Protein AF-A0AAE3MFM8-F1 (afdb_monomer_lite)

pLDDT: mean 86.29, std 10.76, range [49.69, 96.88]

Radius of gyration: 18.83 Å; chains: 1; bounding box: 51×39×36 Å

Foldseek 3Di:
DDDDDDDDDDDPVQADPVRHRDPVCVVVVVVVRVCVSCVVVVHHPDFDADPPPRDTDDDDPVRVVVVVVVVVVVVVPD

Structure (mmCIF, N/CA/C/O backbone):
data_AF-A0AAE3MFM8-F1
#
_entry.id   AF-A0AAE3MFM8-F1
#
loop_
_atom_site.group_PDB
_atom_site.id
_atom_site.type_symbol
_atom_site.label_atom_id
_atom_site.label_alt_id
_atom_site.label_comp_id
_atom_site.label_asym_id
_atom_site.label_entity_id
_atom_site.label_seq_id
_atom_site.pdbx_PDB_ins_code
_atom_site.Cartn_x
_atom_site.Cartn_y
_atom_site.Cartn_z
_atom_site.occupancy
_atom_site.B_iso_or_equiv
_atom_site.auth_seq_id
_atom_site.auth_comp_id
_atom_site.auth_asym_id
_atom_site.auth_atom_id
_atom_site.pdbx_PDB_model_num
ATOM 1 N N . MET A 1 1 ? 10.610 -15.529 14.007 1.00 84.06 1 MET A N 1
ATOM 2 C CA . MET A 1 1 ? 9.698 -15.021 12.960 1.00 84.06 1 MET A CA 1
ATOM 3 C C . MET A 1 1 ? 9.868 -13.516 12.910 1.00 84.06 1 MET A C 1
ATOM 5 O O . MET A 1 1 ? 9.912 -12.922 13.977 1.00 84.06 1 MET A O 1
ATOM 9 N N . ILE A 1 2 ? 10.040 -12.922 11.728 1.00 90.25 2 ILE A N 1
ATOM 10 C CA . ILE A 1 2 ? 10.151 -11.462 11.604 1.00 90.25 2 ILE A CA 1
ATOM 11 C C . ILE A 1 2 ? 8.742 -10.875 11.524 1.00 90.25 2 ILE A C 1
ATOM 13 O O . ILE A 1 2 ? 7.888 -11.432 10.835 1.00 90.25 2 ILE A O 1
ATOM 17 N N . THR A 1 3 ? 8.501 -9.789 12.250 1.00 93.88 3 THR A N 1
ATOM 18 C CA . THR A 1 3 ? 7.181 -9.174 12.417 1.00 93.88 3 THR A CA 1
ATOM 19 C C . THR A 1 3 ? 7.292 -7.663 12.343 1.00 93.88 3 THR A C 1
ATOM 21 O O . THR A 1 3 ? 8.267 -7.097 12.834 1.00 93.88 3 THR A O 1
ATOM 24 N N . ASP A 1 4 ? 6.277 -7.023 11.777 1.00 94.00 4 ASP A N 1
ATOM 25 C CA . ASP A 1 4 ? 6.134 -5.573 11.761 1.00 94.00 4 ASP A CA 1
ATOM 26 C C . ASP A 1 4 ? 4.651 -5.197 11.800 1.00 94.00 4 ASP A C 1
ATOM 28 O O . ASP A 1 4 ? 3.794 -6.008 11.439 1.00 94.00 4 ASP A O 1
ATOM 32 N N . GLU A 1 5 ? 4.359 -3.977 12.241 1.00 94.50 5 GLU A N 1
ATOM 33 C CA . GLU A 1 5 ? 3.001 -3.455 12.351 1.00 94.50 5 GLU A CA 1
ATOM 34 C C . GLU A 1 5 ? 2.890 -2.099 11.651 1.00 94.50 5 GLU A C 1
ATOM 36 O O . GLU A 1 5 ? 3.778 -1.244 11.747 1.00 94.50 5 GLU A O 1
ATOM 41 N N . ILE A 1 6 ? 1.772 -1.902 10.951 1.00 95.19 6 ILE A N 1
ATOM 42 C CA . ILE A 1 6 ? 1.426 -0.633 10.322 1.00 95.19 6 ILE A CA 1
ATOM 43 C C . ILE A 1 6 ? 0.013 -0.220 10.719 1.00 95.19 6 ILE A C 1
ATOM 45 O O . ILE A 1 6 ? -0.901 -1.040 10.785 1.00 95.19 6 ILE A O 1
ATOM 49 N N . GLN A 1 7 ? -0.168 1.074 10.961 1.00 95.69 7 GLN A N 1
ATOM 50 C CA . GLN A 1 7 ? -1.468 1.657 11.266 1.00 95.69 7 GLN A CA 1
ATOM 51 C C . GLN A 1 7 ? -2.062 2.239 9.982 1.00 95.69 7 GLN A C 1
ATOM 53 O O . GLN A 1 7 ? -1.479 3.134 9.368 1.00 95.69 7 GLN A O 1
ATOM 58 N N . LEU A 1 8 ? -3.218 1.718 9.567 1.00 93.38 8 LEU A N 1
ATOM 59 C CA . LEU A 1 8 ? -3.925 2.144 8.360 1.00 93.38 8 LEU A CA 1
ATOM 60 C C . LEU A 1 8 ? -5.294 2.714 8.715 1.00 93.38 8 LEU A C 1
ATOM 62 O O . LEU A 1 8 ? -6.047 2.135 9.495 1.00 93.38 8 LEU A O 1
ATOM 66 N N . ARG A 1 9 ? -5.631 3.841 8.088 1.00 94.56 9 ARG A N 1
ATOM 67 C CA . ARG A 1 9 ? -6.958 4.447 8.175 1.00 94.56 9 ARG A CA 1
ATOM 68 C C . ARG A 1 9 ? -7.721 4.187 6.872 1.00 94.56 9 ARG A C 1
ATOM 70 O O . ARG A 1 9 ? -7.296 4.716 5.843 1.00 94.56 9 ARG A O 1
ATOM 77 N N . PRO A 1 10 ? -8.845 3.449 6.907 1.00 93.69 10 PRO A N 1
ATOM 78 C CA . PRO A 1 10 ? -9.687 3.262 5.734 1.00 93.69 10 PRO A CA 1
ATOM 79 C C . PRO A 1 10 ? -10.213 4.593 5.196 1.00 93.69 10 PRO A C 1
ATOM 81 O O . PRO A 1 10 ? -10.567 5.500 5.961 1.00 93.69 10 PRO A O 1
ATOM 84 N N . ARG A 1 11 ? -10.274 4.714 3.871 1.00 94.00 11 ARG A N 1
ATOM 85 C CA . ARG A 1 11 ? -10.888 5.864 3.195 1.00 94.00 11 ARG A CA 1
ATOM 86 C C . ARG A 1 11 ? -12.373 5.623 2.963 1.00 94.00 11 ARG A C 1
ATOM 88 O O . ARG A 1 11 ? -12.812 4.490 2.826 1.00 94.00 11 ARG A O 1
ATOM 95 N N . TYR A 1 12 ? -13.135 6.708 2.821 1.00 93.25 12 TYR A N 1
ATOM 96 C CA . TYR A 1 12 ? -14.576 6.633 2.558 1.00 93.25 12 TYR A CA 1
ATOM 97 C C . TYR A 1 12 ? -14.913 5.784 1.318 1.00 93.25 12 TYR A C 1
ATOM 99 O O . TYR A 1 12 ? -15.820 4.967 1.367 1.00 93.25 12 TYR A O 1
ATOM 107 N N . GLY A 1 13 ? -14.133 5.904 0.237 1.00 94.19 13 GLY A N 1
ATOM 108 C CA . GLY A 1 13 ? -14.343 5.122 -0.990 1.00 94.19 13 GLY A CA 1
ATOM 109 C C . GLY A 1 13 ? -13.976 3.635 -0.898 1.00 94.19 13 GLY A C 1
ATOM 110 O O . GLY A 1 13 ? -14.168 2.908 -1.864 1.00 94.19 13 GLY A O 1
ATOM 111 N N . GLU A 1 14 ? -13.425 3.178 0.227 1.00 95.94 14 GLU A N 1
ATOM 112 C CA . GLU A 1 14 ? -13.075 1.767 0.452 1.00 95.94 14 GLU A CA 1
ATOM 113 C C . GLU A 1 14 ? -14.186 1.004 1.185 1.00 95.94 14 GLU A C 1
ATOM 115 O O . GLU A 1 14 ? -14.091 -0.215 1.358 1.00 95.94 14 GLU A O 1
ATOM 120 N N . VAL A 1 15 ? -15.220 1.729 1.616 1.00 95.38 15 VAL A N 1
ATOM 121 C CA . VAL A 1 15 ? -16.365 1.228 2.369 1.00 95.38 15 VAL A CA 1
ATOM 122 C C . VAL A 1 15 ? -17.519 0.950 1.405 1.00 95.38 15 VAL A C 1
ATOM 124 O O . VAL A 1 15 ? -17.787 1.745 0.504 1.00 95.38 15 VAL A O 1
ATOM 127 N N . ASP A 1 16 ? -18.185 -0.190 1.570 1.00 94.12 16 ASP A N 1
ATOM 128 C CA . ASP A 1 16 ? -19.358 -0.559 0.781 1.00 94.12 16 ASP A CA 1
ATOM 129 C C . ASP A 1 16 ? -20.661 0.030 1.355 1.00 94.12 16 ASP A C 1
ATOM 131 O O . ASP A 1 16 ? -20.681 0.729 2.370 1.00 94.12 16 ASP A O 1
ATOM 135 N N . GLN A 1 17 ? -21.789 -0.255 0.700 1.00 93.69 17 GLN A N 1
ATOM 136 C CA . GLN A 1 17 ? -23.105 0.207 1.155 1.00 93.69 17 GLN A CA 1
ATOM 137 C C . GLN A 1 17 ? -23.504 -0.340 2.536 1.00 93.69 17 GLN A C 1
ATOM 139 O O . GLN A 1 17 ? -24.404 0.214 3.164 1.00 93.69 17 GLN A O 1
ATOM 144 N N . MET A 1 18 ? -22.853 -1.402 3.022 1.00 94.19 18 MET A N 1
ATOM 145 C CA . MET A 1 18 ? -23.115 -1.989 4.336 1.00 94.19 18 MET A CA 1
ATOM 146 C C . MET A 1 18 ? -22.378 -1.243 5.458 1.00 94.19 18 MET A C 1
ATOM 148 O O . MET A 1 18 ? -22.632 -1.516 6.630 1.00 94.19 18 MET A O 1
ATOM 152 N N . GLY A 1 19 ? -21.490 -0.298 5.126 1.00 91.88 19 GLY A N 1
ATOM 153 C CA . GLY A 1 19 ? -20.714 0.466 6.104 1.00 91.88 19 GLY A CA 1
ATOM 154 C C . GLY A 1 19 ? -19.444 -0.245 6.576 1.00 91.88 19 GLY A C 1
ATOM 155 O O . GLY A 1 19 ? -18.817 0.206 7.536 1.00 91.88 19 GLY A O 1
ATOM 156 N N . TYR A 1 20 ? -19.041 -1.325 5.900 1.00 94.75 20 TYR A N 1
ATOM 157 C CA . TYR A 1 20 ? -17.801 -2.051 6.169 1.00 94.75 20 TYR A CA 1
ATOM 158 C C . TYR A 1 20 ? -16.800 -1.855 5.037 1.00 94.75 20 TYR A C 1
ATOM 160 O O . TYR A 1 20 ? -17.159 -1.521 3.910 1.00 94.75 20 TYR A O 1
ATOM 168 N N . VAL A 1 21 ? -15.517 -2.075 5.327 1.00 96.50 21 VAL A N 1
ATOM 169 C CA . VAL A 1 21 ? -14.504 -2.103 4.270 1.00 96.50 21 VAL A CA 1
ATOM 170 C C . VAL A 1 21 ? -14.813 -3.263 3.330 1.00 96.50 21 VAL A C 1
ATOM 172 O O . VAL A 1 21 ? -14.944 -4.407 3.766 1.00 96.50 21 VAL A O 1
ATOM 175 N N . TYR A 1 22 ? -14.892 -2.969 2.034 1.00 96.88 22 TYR A N 1
ATOM 176 C CA . TYR A 1 22 ? -15.150 -3.986 1.027 1.00 96.88 22 TYR A CA 1
ATOM 177 C C . TYR A 1 22 ? -14.041 -5.047 1.032 1.00 96.88 22 TYR A C 1
ATOM 179 O O . TYR A 1 22 ? -12.852 -4.722 1.023 1.00 96.88 22 TYR A O 1
ATOM 187 N N . HIS A 1 23 ? -14.418 -6.327 1.013 1.00 95.19 23 HIS A N 1
ATOM 188 C CA . HIS A 1 23 ? -13.502 -7.455 1.228 1.00 95.19 23 HIS A CA 1
ATOM 189 C C . HIS A 1 23 ? -12.263 -7.453 0.310 1.00 95.19 23 HIS A C 1
ATOM 191 O O . HIS A 1 23 ? -11.175 -7.826 0.745 1.00 95.19 23 HIS A O 1
ATOM 197 N N . ALA A 1 24 ? -12.386 -6.983 -0.936 1.00 95.00 24 ALA A N 1
ATOM 198 C CA . ALA A 1 24 ? -11.254 -6.924 -1.862 1.00 95.00 24 ALA A CA 1
ATOM 199 C C . ALA A 1 24 ? -10.150 -5.944 -1.413 1.00 95.00 24 ALA A C 1
ATOM 201 O O . ALA A 1 24 ? -8.980 -6.142 -1.742 1.00 95.00 24 ALA A O 1
ATOM 202 N N . ASN A 1 25 ? -10.487 -4.923 -0.618 1.00 95.50 25 ASN A N 1
ATOM 203 C CA . ASN A 1 25 ? -9.527 -3.916 -0.160 1.00 95.50 25 ASN A CA 1
ATOM 204 C C . ASN A 1 25 ? -8.548 -4.460 0.891 1.00 95.50 25 ASN A C 1
ATOM 206 O O . ASN A 1 25 ? -7.435 -3.949 1.009 1.00 95.50 25 ASN A O 1
ATOM 210 N N . TYR A 1 26 ? -8.894 -5.546 1.590 1.00 95.75 26 TYR A N 1
ATOM 211 C CA . TYR A 1 26 ? -7.988 -6.180 2.552 1.00 95.75 26 TYR A CA 1
ATOM 212 C C . TYR A 1 26 ? -6.717 -6.724 1.889 1.00 95.75 26 TYR A C 1
ATOM 214 O O . TYR A 1 26 ? -5.639 -6.639 2.475 1.00 95.75 26 TYR A O 1
ATOM 222 N N . VAL A 1 27 ? -6.802 -7.209 0.644 1.00 96.19 27 VAL A N 1
ATOM 223 C CA . VAL A 1 27 ? -5.625 -7.673 -0.114 1.00 96.19 27 VAL A CA 1
ATOM 224 C C . VAL A 1 27 ? -4.639 -6.524 -0.334 1.00 96.19 27 VAL A C 1
ATOM 226 O O . VAL A 1 27 ? -3.431 -6.693 -0.148 1.00 96.19 27 VAL A O 1
ATOM 229 N N . SER A 1 28 ? -5.150 -5.336 -0.658 1.00 95.50 28 SER A N 1
ATOM 230 C CA . SER A 1 28 ? -4.343 -4.126 -0.821 1.00 95.50 28 SER A CA 1
ATOM 231 C C . SER A 1 28 ? -3.670 -3.710 0.488 1.00 95.50 28 SER A C 1
ATOM 233 O O . SER A 1 28 ? -2.493 -3.352 0.482 1.00 95.50 28 SER A O 1
ATOM 235 N N . TYR A 1 29 ? -4.369 -3.816 1.622 1.00 96.44 29 TYR A N 1
ATOM 236 C CA . TYR A 1 29 ? -3.787 -3.527 2.937 1.00 96.44 29 TYR A CA 1
ATOM 237 C C . TYR A 1 29 ? -2.672 -4.513 3.306 1.00 96.44 29 TYR A C 1
ATOM 239 O O . TYR A 1 29 ? -1.607 -4.092 3.758 1.00 96.44 29 TYR A O 1
ATOM 247 N N . CYS A 1 30 ? -2.858 -5.812 3.046 1.00 95.06 30 CYS A N 1
ATOM 248 C CA . CYS A 1 30 ? -1.802 -6.811 3.234 1.00 95.06 30 CYS A CA 1
ATOM 249 C C . CYS A 1 30 ? -0.586 -6.528 2.343 1.00 95.06 30 CYS A C 1
ATOM 251 O O . CYS A 1 30 ? 0.556 -6.644 2.791 1.00 95.06 30 CYS A O 1
ATOM 253 N N . HIS A 1 31 ? -0.818 -6.126 1.092 1.00 94.31 31 HIS A N 1
ATOM 254 C CA . HIS A 1 31 ? 0.260 -5.745 0.187 1.00 94.31 31 HIS A CA 1
ATOM 255 C C . HIS A 1 31 ? 1.034 -4.529 0.715 1.00 94.31 31 HIS A C 1
ATOM 257 O O . HIS A 1 31 ? 2.264 -4.541 0.710 1.00 94.31 31 HIS A O 1
ATOM 263 N N . GLN A 1 32 ? 0.332 -3.514 1.224 1.00 94.62 32 GLN A N 1
ATOM 264 C CA . GLN A 1 32 ? 0.946 -2.327 1.816 1.00 94.62 32 GLN A CA 1
ATOM 265 C C . GLN A 1 32 ? 1.779 -2.668 3.061 1.00 94.62 32 GLN A C 1
ATOM 267 O O . GLN A 1 32 ? 2.932 -2.249 3.143 1.00 94.62 32 GLN A O 1
ATOM 272 N N . ALA A 1 33 ? 1.253 -3.491 3.974 1.00 94.94 33 ALA A N 1
ATOM 273 C CA . ALA A 1 33 ? 1.988 -3.970 5.150 1.00 94.94 33 ALA A CA 1
ATOM 274 C C . ALA A 1 33 ? 3.269 -4.720 4.766 1.00 94.94 33 ALA A C 1
ATOM 276 O O . ALA A 1 33 ? 4.336 -4.471 5.323 1.00 94.94 33 ALA A O 1
ATOM 277 N N . ARG A 1 34 ? 3.191 -5.589 3.752 1.00 93.25 34 ARG A N 1
ATOM 278 C CA . ARG A 1 34 ? 4.360 -6.294 3.220 1.00 93.25 34 ARG A CA 1
ATOM 279 C C . ARG A 1 34 ? 5.393 -5.330 2.636 1.00 93.25 34 ARG A C 1
ATOM 281 O O . ARG A 1 34 ? 6.582 -5.499 2.883 1.00 93.25 34 ARG A O 1
ATOM 288 N N . SER A 1 35 ? 4.968 -4.345 1.846 1.00 92.88 35 SER A N 1
ATOM 289 C CA . SER A 1 35 ? 5.880 -3.364 1.250 1.00 92.88 35 SER A CA 1
ATOM 290 C C . SER A 1 35 ? 6.606 -2.531 2.306 1.00 92.88 35 SER A C 1
ATOM 292 O O . SER A 1 35 ? 7.800 -2.281 2.155 1.00 92.88 35 SER A O 1
ATOM 294 N N . GLU A 1 36 ? 5.923 -2.143 3.382 1.00 93.75 36 GLU A N 1
ATOM 295 C CA . GLU A 1 36 ? 6.536 -1.402 4.489 1.00 93.75 36 GLU A CA 1
ATOM 296 C C . GLU A 1 36 ? 7.498 -2.272 5.310 1.00 93.75 36 GLU A C 1
ATOM 298 O O . GLU A 1 36 ? 8.600 -1.824 5.629 1.00 93.75 36 GLU A O 1
ATOM 303 N N . LEU A 1 37 ? 7.163 -3.546 5.544 1.00 93.38 37 LEU A N 1
ATOM 304 C CA . LEU A 1 37 ? 8.084 -4.515 6.145 1.00 93.38 37 LEU A CA 1
ATOM 305 C C . LEU A 1 37 ? 9.380 -4.641 5.324 1.00 93.38 37 LEU A C 1
ATOM 307 O O . LEU A 1 37 ? 10.476 -4.549 5.877 1.00 93.38 37 LEU A O 1
ATOM 311 N N . LEU A 1 38 ? 9.265 -4.810 4.001 1.00 90.94 38 LEU A N 1
ATOM 312 C CA . LEU A 1 38 ? 10.422 -4.909 3.101 1.00 90.94 38 LEU A CA 1
ATOM 313 C C . LEU A 1 38 ? 11.264 -3.627 3.114 1.00 90.94 38 LEU A C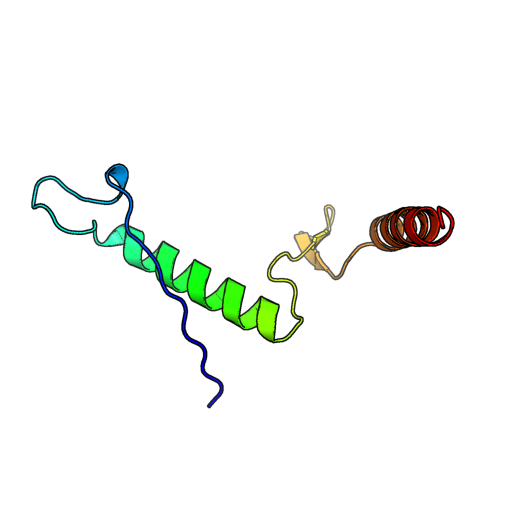 1
ATOM 315 O O . LEU A 1 38 ? 12.488 -3.702 3.202 1.00 90.94 38 LEU A O 1
ATOM 319 N N . ARG A 1 39 ? 10.619 -2.454 3.121 1.00 88.31 39 ARG A N 1
ATOM 320 C CA . ARG A 1 39 ? 11.309 -1.163 3.245 1.00 88.31 39 ARG A CA 1
ATOM 321 C C . ARG A 1 39 ? 12.095 -1.045 4.545 1.00 88.31 39 ARG A C 1
ATOM 323 O O . ARG A 1 39 ? 13.244 -0.616 4.504 1.00 88.31 39 ARG A O 1
ATOM 330 N N . LYS A 1 40 ? 11.525 -1.461 5.681 1.00 90.25 40 LYS A N 1
ATOM 331 C CA . LYS A 1 40 ? 12.234 -1.475 6.975 1.00 90.25 40 LYS A CA 1
ATOM 332 C C . LYS A 1 40 ? 13.420 -2.440 6.986 1.00 90.25 40 LYS A C 1
ATOM 334 O O . LYS A 1 40 ? 14.397 -2.190 7.681 1.00 90.25 40 LYS A O 1
ATOM 339 N N . MET A 1 41 ? 13.363 -3.506 6.189 1.00 89.75 41 MET A N 1
ATOM 340 C CA . MET A 1 41 ? 14.491 -4.418 5.969 1.00 89.75 41 MET A CA 1
ATOM 341 C C . MET A 1 41 ? 15.549 -3.870 4.996 1.00 89.75 41 MET A C 1
ATOM 343 O O . MET A 1 41 ? 16.556 -4.536 4.774 1.00 89.75 41 MET A O 1
ATOM 347 N N . GLY A 1 42 ? 15.338 -2.695 4.394 1.00 86.00 42 GLY A N 1
ATOM 348 C CA . GLY A 1 42 ? 16.224 -2.135 3.370 1.00 86.00 42 GLY A CA 1
ATOM 349 C C . GLY A 1 42 ? 16.066 -2.778 1.987 1.00 86.00 42 GLY A C 1
ATOM 350 O O . GLY A 1 42 ? 16.889 -2.546 1.106 1.00 86.00 42 GLY A O 1
ATOM 351 N N . ILE A 1 43 ? 15.017 -3.575 1.774 1.00 82.81 43 ILE A N 1
ATOM 352 C CA . ILE A 1 43 ? 14.718 -4.210 0.489 1.00 82.81 43 ILE A CA 1
ATOM 353 C C . ILE A 1 43 ? 13.735 -3.314 -0.265 1.00 82.81 43 ILE A C 1
ATOM 355 O O . ILE A 1 43 ? 12.632 -3.034 0.210 1.00 82.81 43 ILE A O 1
ATOM 359 N N . SER A 1 44 ? 14.112 -2.876 -1.467 1.00 79.19 44 SER A N 1
ATOM 360 C CA . SER A 1 44 ? 13.182 -2.158 -2.340 1.00 79.19 44 SER A CA 1
ATOM 361 C C . SER A 1 44 ? 12.054 -3.102 -2.783 1.00 79.19 44 SER A C 1
ATOM 363 O O . SER A 1 44 ? 12.339 -4.139 -3.382 1.00 79.19 44 SER A O 1
ATOM 365 N N . PRO A 1 45 ? 10.770 -2.763 -2.548 1.00 69.06 45 PRO A N 1
ATOM 366 C CA . PRO A 1 45 ? 9.655 -3.524 -3.108 1.00 69.06 45 PRO A CA 1
ATOM 367 C C . PRO A 1 45 ? 9.507 -3.291 -4.619 1.00 69.06 45 PRO A C 1
ATOM 369 O O . PRO A 1 45 ? 8.816 -4.052 -5.292 1.00 69.06 45 PRO A O 1
ATOM 372 N N . VAL A 1 46 ? 10.122 -2.225 -5.145 1.00 76.62 46 VAL A N 1
ATOM 373 C CA . VAL A 1 46 ? 10.186 -1.956 -6.578 1.00 76.62 46 VAL A CA 1
ATOM 374 C C . VAL A 1 46 ? 11.334 -2.767 -7.147 1.00 76.62 46 VAL A C 1
ATOM 376 O O . VAL A 1 46 ? 12.485 -2.602 -6.737 1.00 76.62 46 VAL A O 1
ATOM 379 N N . VAL A 1 47 ? 10.989 -3.632 -8.089 1.00 75.62 47 VAL A N 1
ATOM 380 C CA . VAL A 1 47 ? 11.923 -4.468 -8.829 1.00 75.62 47 VAL A CA 1
ATOM 381 C C . VAL A 1 47 ? 11.962 -3.937 -10.253 1.00 75.62 47 VAL A C 1
ATOM 383 O O . VAL A 1 47 ? 10.911 -3.717 -10.859 1.00 75.62 47 VAL A O 1
ATOM 386 N N . PHE A 1 48 ? 13.161 -3.692 -10.771 1.00 80.62 48 PHE A N 1
ATOM 387 C CA . PHE A 1 48 ? 13.316 -3.339 -12.174 1.00 80.62 48 PHE A CA 1
ATOM 388 C C . PHE A 1 48 ? 13.119 -4.588 -13.020 1.00 80.62 48 PHE A C 1
ATOM 390 O O . PHE A 1 48 ? 13.350 -5.706 -12.565 1.00 80.62 48 PHE A O 1
ATOM 397 N N . VAL A 1 49 ? 12.660 -4.406 -14.250 1.00 81.94 49 VAL A N 1
ATOM 398 C CA . VAL A 1 49 ? 12.397 -5.513 -15.165 1.00 81.94 49 VAL A CA 1
ATOM 399 C C . VAL A 1 49 ? 13.141 -5.247 -16.460 1.00 81.94 49 VAL A C 1
ATOM 401 O O . VAL A 1 49 ? 13.051 -4.149 -17.009 1.00 81.94 49 VAL A O 1
ATOM 404 N N . ASP A 1 50 ? 13.864 -6.253 -16.946 1.00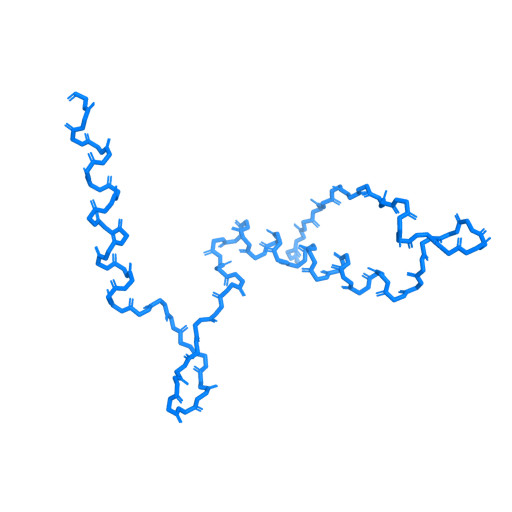 82.81 50 ASP A N 1
ATOM 405 C CA . ASP A 1 50 ? 14.545 -6.163 -18.234 1.00 82.81 50 ASP A CA 1
ATOM 406 C C . ASP A 1 50 ? 13.510 -6.099 -19.361 1.00 82.81 50 ASP A C 1
ATOM 408 O O . ASP A 1 50 ? 12.652 -6.975 -19.479 1.00 82.81 50 ASP A O 1
ATOM 412 N N . SER A 1 51 ? 13.618 -5.098 -20.236 1.00 83.62 51 SER A N 1
ATOM 413 C CA . SER A 1 51 ? 12.728 -4.957 -21.390 1.00 83.62 51 SER A CA 1
ATOM 414 C C . SER A 1 51 ? 12.821 -6.139 -22.355 1.00 83.62 51 SER A C 1
ATOM 416 O O . SER A 1 51 ? 11.863 -6.394 -23.085 1.00 83.62 51 SER A O 1
ATOM 418 N N . LYS A 1 52 ? 13.968 -6.828 -22.417 1.00 87.12 52 LYS A N 1
ATOM 419 C CA . LYS A 1 52 ? 14.184 -7.910 -23.382 1.00 87.12 52 LYS A CA 1
ATOM 420 C C . LYS A 1 52 ? 13.646 -9.246 -22.879 1.00 87.12 52 LYS A C 1
ATOM 422 O O . LYS A 1 52 ? 12.955 -9.937 -23.622 1.00 87.12 52 LYS A O 1
ATOM 427 N N . ASN A 1 53 ? 13.965 -9.608 -21.637 1.00 86.69 53 ASN A N 1
ATOM 428 C CA . ASN A 1 53 ? 13.658 -10.934 -21.090 1.00 86.69 53 ASN A CA 1
ATOM 429 C C . ASN A 1 53 ? 12.560 -10.927 -20.017 1.00 86.69 53 ASN A C 1
ATOM 431 O O . ASN A 1 53 ? 12.175 -11.994 -19.547 1.00 86.69 53 ASN A O 1
ATOM 435 N N . TRP A 1 54 ? 12.048 -9.754 -19.626 1.00 82.25 54 TRP A N 1
ATOM 436 C CA . TRP A 1 54 ? 11.059 -9.583 -18.552 1.00 82.25 54 TRP A CA 1
ATOM 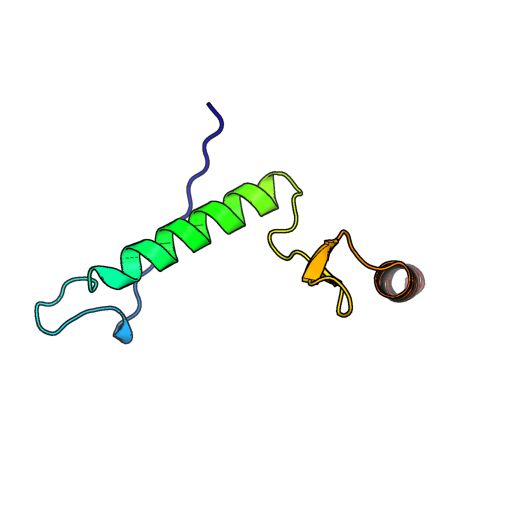437 C C . TRP A 1 54 ? 11.497 -10.161 -17.200 1.00 82.25 54 TRP A C 1
ATOM 439 O O . TRP A 1 54 ? 10.672 -10.482 -16.343 1.00 82.25 54 TRP A O 1
ATOM 449 N N . TYR A 1 55 ? 12.808 -10.295 -16.994 1.00 86.25 55 TYR A N 1
ATOM 450 C CA . TYR A 1 55 ? 13.367 -10.823 -15.758 1.00 86.25 55 TYR A CA 1
ATOM 451 C C . TYR A 1 55 ? 13.549 -9.718 -14.721 1.00 86.25 55 TYR A C 1
ATOM 453 O O . TYR A 1 55 ? 13.935 -8.602 -15.083 1.00 86.25 55 TYR A O 1
ATOM 461 N N . PRO A 1 56 ? 13.279 -10.019 -13.438 1.00 81.00 56 PRO A N 1
ATOM 462 C CA . PRO A 1 56 ? 13.538 -9.087 -12.359 1.00 81.00 56 PRO A CA 1
ATOM 463 C C . PRO A 1 56 ? 15.041 -8.829 -12.262 1.00 81.00 56 PRO A C 1
ATOM 465 O O . PRO A 1 56 ? 15.844 -9.760 -12.229 1.00 81.00 56 PRO A O 1
ATOM 468 N N . MET A 1 57 ? 15.411 -7.560 -12.204 1.00 84.31 57 MET A N 1
ATOM 469 C CA . MET A 1 57 ? 16.786 -7.101 -12.100 1.00 84.31 57 MET A CA 1
ATOM 470 C C . MET A 1 57 ? 16.921 -6.056 -10.993 1.00 84.31 57 MET A C 1
ATOM 472 O O . MET A 1 57 ? 15.941 -5.445 -10.551 1.00 84.31 57 MET A O 1
ATOM 476 N N . GLY A 1 58 ? 18.157 -5.899 -10.520 1.00 77.94 58 GLY A N 1
ATOM 477 C CA . GLY A 1 58 ? 18.532 -4.816 -9.617 1.00 77.94 58 GLY A CA 1
ATOM 478 C C . GLY A 1 58 ? 18.400 -3.450 -10.288 1.00 77.94 58 GLY A C 1
ATOM 479 O O . GLY A 1 58 ? 17.999 -3.343 -11.449 1.00 77.94 58 GLY A O 1
ATOM 480 N N . VAL A 1 59 ? 18.728 -2.398 -9.541 1.00 82.06 59 VAL A N 1
ATOM 481 C CA . VAL A 1 59 ? 18.764 -1.040 -10.089 1.00 82.06 59 VAL A CA 1
ATOM 482 C C . VAL A 1 59 ? 19.733 -1.021 -11.281 1.00 82.06 59 VAL A C 1
ATOM 484 O O . VAL A 1 59 ? 20.852 -1.502 -11.141 1.00 82.06 59 VAL A O 1
ATOM 487 N N . PRO A 1 60 ? 19.324 -0.539 -12.466 1.00 84.62 60 PRO A N 1
ATOM 488 C CA . PRO A 1 60 ? 20.235 -0.435 -13.598 1.00 84.62 60 PRO A CA 1
ATOM 489 C C . PRO A 1 60 ? 21.365 0.564 -13.324 1.00 84.62 60 PRO A C 1
ATOM 491 O O . PRO A 1 60 ? 21.111 1.619 -12.741 1.00 84.62 60 PRO A O 1
ATOM 494 N N . ASP A 1 61 ? 22.564 0.296 -13.846 1.00 86.44 61 ASP A N 1
ATOM 495 C CA . ASP A 1 61 ? 23.771 1.114 -13.629 1.00 86.44 61 ASP A CA 1
ATOM 496 C C . ASP A 1 61 ? 23.545 2.613 -13.899 1.00 86.44 61 ASP A C 1
ATOM 498 O O . ASP A 1 61 ? 23.955 3.468 -13.119 1.00 86.44 61 ASP A O 1
ATOM 502 N N . PHE A 1 62 ? 22.807 2.953 -14.964 1.00 85.12 62 PHE A N 1
ATOM 503 C CA . PHE A 1 62 ? 22.518 4.351 -15.313 1.00 85.12 62 PHE A CA 1
ATOM 504 C C . PHE A 1 62 ? 21.636 5.071 -14.278 1.00 85.12 62 PHE A C 1
ATOM 506 O O . PHE A 1 62 ? 21.713 6.290 -14.132 1.00 85.12 62 PHE A O 1
ATOM 513 N N . VAL A 1 63 ? 20.774 4.334 -13.570 1.00 83.81 63 VAL A N 1
ATOM 514 C CA . VAL A 1 63 ? 19.929 4.880 -12.499 1.00 83.81 63 VAL A CA 1
ATOM 515 C C . VAL A 1 63 ? 20.764 5.085 -11.240 1.00 83.81 63 VAL A C 1
ATOM 517 O O . VAL A 1 63 ? 20.612 6.114 -10.584 1.00 83.81 63 VAL A O 1
ATOM 520 N N . GLU A 1 64 ? 21.661 4.147 -10.921 1.00 83.00 64 GLU A N 1
ATOM 521 C CA . GLU A 1 64 ? 22.599 4.293 -9.802 1.00 83.00 64 GLU A CA 1
ATOM 522 C C . GLU A 1 64 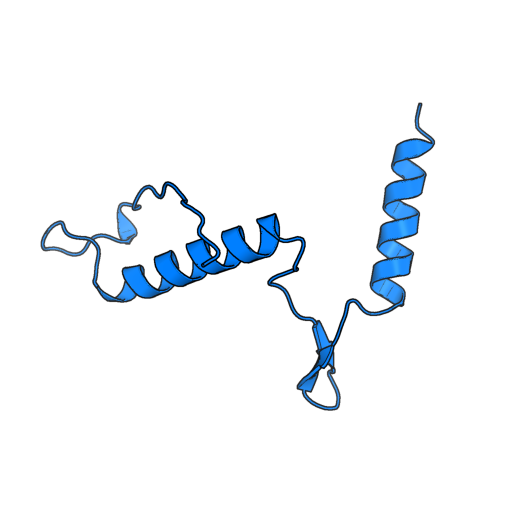? 23.530 5.494 -10.005 1.00 83.00 64 GLU A C 1
ATOM 524 O O . GLU A 1 64 ? 23.706 6.307 -9.097 1.00 83.00 64 GLU A O 1
ATOM 529 N N . GLU A 1 65 ? 24.068 5.663 -11.213 1.00 87.00 65 GLU A N 1
ATOM 530 C CA . GLU A 1 65 ? 24.943 6.785 -11.549 1.00 87.00 65 GLU A CA 1
ATOM 531 C C . GLU A 1 65 ? 24.213 8.134 -11.451 1.00 87.00 65 GLU A C 1
ATOM 533 O O . GLU A 1 65 ? 24.712 9.067 -10.816 1.00 87.00 65 GLU A O 1
ATOM 538 N N . ALA A 1 66 ? 22.984 8.223 -11.972 1.00 84.62 66 ALA A N 1
ATOM 539 C CA . ALA A 1 66 ? 22.154 9.421 -11.842 1.00 84.62 66 ALA A CA 1
ATOM 540 C C . ALA A 1 66 ? 21.803 9.748 -10.376 1.00 84.62 66 ALA A C 1
ATOM 542 O O . ALA A 1 66 ? 21.824 10.917 -9.979 1.00 84.62 66 ALA A O 1
ATOM 543 N N . LEU A 1 67 ? 21.507 8.732 -9.556 1.00 83.81 67 LEU A N 1
ATOM 544 C CA . LEU A 1 67 ? 21.268 8.889 -8.116 1.00 83.81 67 LEU A CA 1
ATOM 545 C C . LEU A 1 67 ? 22.505 9.432 -7.397 1.00 83.81 67 LEU A C 1
ATOM 547 O O . LEU A 1 67 ? 22.387 10.357 -6.594 1.00 83.81 67 LEU A O 1
ATOM 551 N N . ASN A 1 68 ? 23.684 8.898 -7.713 1.00 84.44 68 ASN A N 1
ATOM 552 C CA . ASN A 1 68 ? 24.941 9.322 -7.105 1.00 84.44 68 ASN A CA 1
ATOM 553 C C . ASN A 1 68 ? 25.278 10.782 -7.435 1.00 84.44 68 ASN A C 1
ATOM 555 O O . ASN A 1 68 ? 25.675 11.526 -6.540 1.00 84.44 68 ASN A O 1
ATOM 559 N N . ILE A 1 69 ? 25.065 11.228 -8.677 1.00 84.12 69 ILE A N 1
ATOM 560 C CA . ILE A 1 69 ? 25.247 12.640 -9.062 1.00 84.12 69 ILE A CA 1
ATOM 561 C C . ILE A 1 69 ? 24.306 13.537 -8.247 1.00 84.12 69 ILE A C 1
ATOM 563 O O . ILE A 1 69 ? 24.752 14.487 -7.605 1.00 84.12 69 ILE A O 1
ATOM 567 N N . HIS A 1 70 ? 23.017 13.192 -8.200 1.00 79.56 70 HIS A N 1
ATOM 568 C CA . HIS A 1 70 ? 22.005 14.017 -7.539 1.00 79.56 70 HIS A CA 1
ATOM 569 C C . HIS A 1 70 ? 22.190 14.101 -6.013 1.00 79.56 70 HIS A C 1
ATOM 571 O O . HIS A 1 70 ? 21.881 15.121 -5.395 1.00 79.56 70 HIS A O 1
ATOM 577 N N . LEU A 1 71 ? 22.684 13.031 -5.383 1.00 78.81 71 LEU A N 1
ATOM 578 C CA . LEU A 1 71 ? 22.994 13.015 -3.952 1.00 78.81 71 LEU A CA 1
ATOM 579 C C . LEU A 1 71 ? 24.279 13.798 -3.637 1.00 78.81 71 LEU A C 1
ATOM 581 O O . LEU A 1 71 ? 24.301 14.538 -2.652 1.00 78.81 71 LEU A O 1
ATOM 585 N N . ASN A 1 72 ? 25.304 13.706 -4.491 1.00 74.75 72 ASN A N 1
ATOM 586 C CA . ASN A 1 72 ? 26.562 14.438 -4.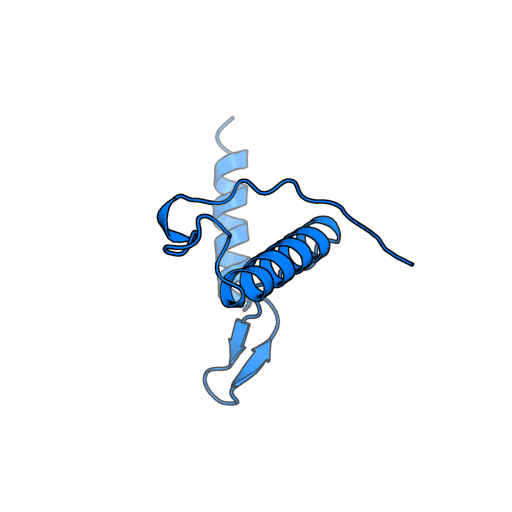321 1.00 74.75 72 ASN A CA 1
ATOM 587 C C . ASN A 1 72 ? 26.391 15.959 -4.497 1.00 74.75 72 ASN A C 1
ATOM 589 O O . ASN A 1 72 ? 26.952 16.731 -3.717 1.00 74.75 72 ASN A O 1
ATOM 593 N N . GLU A 1 73 ? 25.552 16.406 -5.437 1.00 67.00 73 GLU A N 1
ATOM 594 C CA . GLU A 1 73 ? 25.228 17.833 -5.616 1.00 67.00 73 GLU A CA 1
ATOM 595 C C . GLU A 1 73 ? 24.578 18.448 -4.363 1.00 67.00 73 GLU A C 1
ATOM 597 O O . GLU A 1 73 ? 24.878 19.583 -3.986 1.00 67.00 73 GLU A O 1
ATOM 602 N N . LYS A 1 74 ? 23.737 17.687 -3.649 1.00 57.75 74 LYS A N 1
ATOM 603 C CA . LYS A 1 74 ? 23.089 18.160 -2.413 1.00 57.75 74 LYS A CA 1
ATOM 604 C C . LYS A 1 74 ? 24.043 18.268 -1.228 1.00 57.75 74 LYS A C 1
ATOM 606 O O . LYS A 1 74 ? 23.798 19.073 -0.334 1.00 57.75 74 LYS A O 1
ATOM 611 N N . THR A 1 75 ? 25.127 17.497 -1.214 1.00 56.16 75 THR A N 1
ATOM 612 C CA . THR A 1 75 ? 26.159 17.588 -0.170 1.00 56.16 75 THR A CA 1
ATOM 613 C C . THR A 1 75 ? 27.139 18.741 -0.379 1.00 56.16 75 THR A C 1
ATOM 615 O O . THR A 1 75 ? 27.707 19.222 0.597 1.00 56.16 75 THR A O 1
ATOM 618 N N . THR A 1 76 ? 27.301 19.228 -1.615 1.00 55.56 76 THR A N 1
ATOM 619 C CA . THR A 1 76 ? 28.204 20.346 -1.951 1.00 55.56 76 THR A CA 1
ATOM 620 C C . THR A 1 76 ? 27.594 21.738 -1.755 1.00 55.56 76 THR A C 1
ATOM 622 O O . THR A 1 76 ? 28.311 22.728 -1.845 1.00 55.56 76 THR A O 1
ATOM 625 N N . CYS A 1 77 ? 26.289 21.836 -1.482 1.00 53.62 77 CYS A N 1
ATOM 626 C CA . CYS A 1 77 ? 25.586 23.106 -1.249 1.00 53.62 77 CYS A CA 1
ATOM 627 C C . CYS A 1 77 ? 25.582 23.575 0.225 1.00 53.62 77 CYS A C 1
ATOM 629 O O . CYS A 1 77 ? 24.644 24.263 0.626 1.00 53.62 77 CYS A O 1
ATOM 631 N N . ASN A 1 78 ? 26.606 23.229 1.016 1.00 49.69 78 ASN A N 1
ATOM 632 C CA . ASN A 1 78 ? 26.845 23.797 2.353 1.00 49.69 78 ASN A CA 1
ATOM 633 C C . ASN A 1 78 ? 28.138 24.609 2.382 1.00 49.69 78 ASN A C 1
ATOM 635 O O . ASN A 1 78 ? 29.155 24.087 1.873 1.00 49.6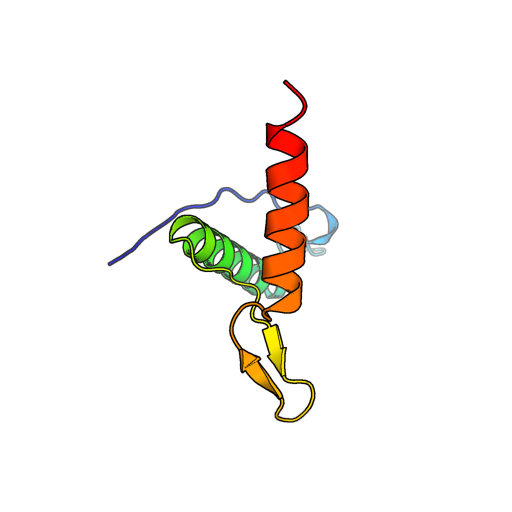9 78 ASN A O 1
#

InterPro domains:
  IPR029069 HotDog domain superfamily [SSF54637] (5-55)
  IPR050563 4-hydroxybenzoyl-CoA thioesterase [PTHR31793] (4-46)

Sequence (78 aa):
MITDEIQLRPRYGEVDQMGYVYHANYVSYCHQARSELLRKMGISPVVFVDSKNWYPMGVPDFVEEALNIHLNEKTTCN

Organism: NCBI:txid2992111

Secondary structure (DSSP, 8-state):
-----------GGGB-TTSSB-TTHHHHHHHHHHHHHHHHTT--S--EE-TTT--EE---HHHHHHHHHHHHHHHS--